Protein AF-A0A1I1CJJ7-F1 (afdb_monomer_lite)

Foldseek 3Di:
DDDWDFAADDDPVCVVVDDPPDPRDHGPDIHDDPDPPPPPPDPPPPPPPPPPDDDDDDDDDDDDDPPPPVDPPDPVNVLVVVLVVDDLVRVCVVRVHDSVVSCVVCVVVVNNDVVSSVVSNVCVVVVNDDD

Radius of gyration: 28.09 Å; chains: 1; bounding box: 66×53×54 Å

Sequence (131 aa):
MISDIKVYQLTPEQVANYVPGMNLGNPVRIDKPKSMVRIHEGPYANRPKPKSESQPDKPGLGSLRGRPQQNKLTKAMYLRMRVEGMNRVQIAERQGVAYSTLCGYVRKWGLSNRIHESMAMSKIKKGEAEE

pLDDT: mean 77.97, std 17.26, range [41.16, 95.44]

Structure (mmCIF, N/CA/C/O backbone):
data_AF-A0A1I1CJJ7-F1
#
_entry.id   AF-A0A1I1CJJ7-F1
#
loop_
_atom_site.group_PDB
_atom_site.id
_atom_site.type_symbol
_atom_site.label_atom_id
_atom_site.label_alt_id
_atom_site.label_comp_id
_atom_site.label_asym_id
_atom_site.label_entity_id
_atom_site.label_seq_id
_atom_site.pdbx_PDB_ins_code
_atom_site.Cartn_x
_atom_site.Cartn_y
_atom_site.Cartn_z
_atom_site.occupancy
_atom_site.B_iso_or_equiv
_atom_site.auth_seq_id
_atom_site.auth_comp_id
_atom_site.auth_asym_id
_atom_site.auth_atom_id
_atom_site.pdbx_PDB_model_num
ATOM 1 N N . MET A 1 1 ? 33.135 10.283 -21.263 1.00 58.41 1 MET A N 1
ATOM 2 C CA . MET A 1 1 ? 34.139 9.286 -21.694 1.00 58.41 1 MET A CA 1
ATOM 3 C C . MET A 1 1 ? 33.534 7.918 -21.454 1.00 58.41 1 MET A C 1
ATOM 5 O O . MET A 1 1 ? 32.931 7.742 -20.403 1.00 58.41 1 MET A O 1
ATOM 9 N N . ILE A 1 2 ? 33.580 7.011 -22.429 1.00 66.62 2 ILE A N 1
ATOM 10 C CA . ILE A 1 2 ? 33.048 5.656 -22.239 1.00 66.62 2 ILE A CA 1
ATOM 11 C C . ILE A 1 2 ? 34.156 4.837 -21.576 1.00 66.62 2 ILE A C 1
ATOM 13 O O . ILE A 1 2 ? 35.258 4.781 -22.115 1.00 66.62 2 ILE A O 1
ATOM 17 N N . SER A 1 3 ? 33.893 4.288 -20.392 1.00 76.25 3 SER A N 1
ATOM 18 C CA . SER A 1 3 ? 34.866 3.470 -19.663 1.00 76.25 3 SER A CA 1
ATOM 19 C C . SER A 1 3 ? 35.021 2.096 -20.316 1.00 76.25 3 SER A C 1
ATOM 21 O O . SER A 1 3 ? 34.046 1.545 -20.831 1.00 76.25 3 SER A O 1
ATOM 23 N N . ASP A 1 4 ? 36.228 1.535 -20.266 1.00 85.12 4 ASP A N 1
ATOM 24 C CA . ASP A 1 4 ? 36.498 0.185 -20.764 1.00 85.12 4 ASP A CA 1
ATOM 25 C C . ASP A 1 4 ? 35.724 -0.880 -19.965 1.00 85.12 4 ASP A C 1
ATOM 27 O O . ASP A 1 4 ? 35.546 -0.767 -18.748 1.00 85.12 4 ASP A O 1
ATOM 31 N N . ILE A 1 5 ? 35.272 -1.935 -20.647 1.00 82.88 5 ILE A N 1
ATOM 32 C CA . ILE A 1 5 ? 34.508 -3.031 -20.044 1.00 82.88 5 ILE A CA 1
ATOM 33 C C . ILE A 1 5 ? 35.478 -4.135 -19.621 1.00 82.88 5 ILE A C 1
ATOM 35 O O . ILE A 1 5 ? 36.163 -4.723 -20.455 1.00 82.88 5 ILE A O 1
ATOM 39 N N . LYS A 1 6 ? 35.516 -4.448 -18.324 1.00 87.69 6 LYS A N 1
ATOM 40 C CA . LYS A 1 6 ? 36.321 -5.545 -17.768 1.00 87.69 6 LYS A CA 1
ATOM 41 C C . LYS A 1 6 ? 35.506 -6.839 -17.742 1.00 87.69 6 LYS A C 1
ATOM 43 O O . LYS A 1 6 ? 34.461 -6.889 -17.099 1.00 87.69 6 LYS A O 1
ATOM 48 N N . VAL A 1 7 ? 35.990 -7.878 -18.417 1.00 87.12 7 VAL A N 1
ATOM 49 C CA . VAL A 1 7 ? 35.342 -9.193 -18.502 1.00 87.12 7 VAL A CA 1
ATOM 50 C C . VAL A 1 7 ? 36.074 -10.186 -17.602 1.00 87.12 7 VAL A C 1
ATOM 52 O O . VAL A 1 7 ? 37.289 -10.363 -17.715 1.00 87.12 7 VAL A O 1
ATOM 55 N N . TYR A 1 8 ? 35.320 -10.846 -16.724 1.00 90.38 8 TYR A N 1
ATOM 56 C CA . TYR A 1 8 ? 35.814 -11.843 -15.775 1.00 90.38 8 TYR A CA 1
ATOM 57 C C . TYR A 1 8 ? 35.200 -13.205 -16.085 1.00 90.38 8 TYR A C 1
ATOM 59 O O . TYR A 1 8 ? 33.996 -13.302 -16.319 1.00 90.38 8 TYR A O 1
ATOM 67 N N . GLN A 1 9 ? 36.021 -14.252 -16.066 1.00 88.81 9 GLN A N 1
ATOM 68 C CA . GLN A 1 9 ? 35.550 -15.630 -16.141 1.00 88.81 9 GLN A CA 1
ATOM 69 C C . GLN A 1 9 ? 35.552 -16.203 -14.726 1.00 88.81 9 GLN A C 1
ATOM 71 O O . GLN A 1 9 ? 36.612 -16.399 -14.140 1.00 88.81 9 GLN A O 1
ATOM 76 N N . LEU A 1 10 ? 34.361 -16.404 -14.169 1.00 87.19 10 LEU A N 1
ATOM 77 C 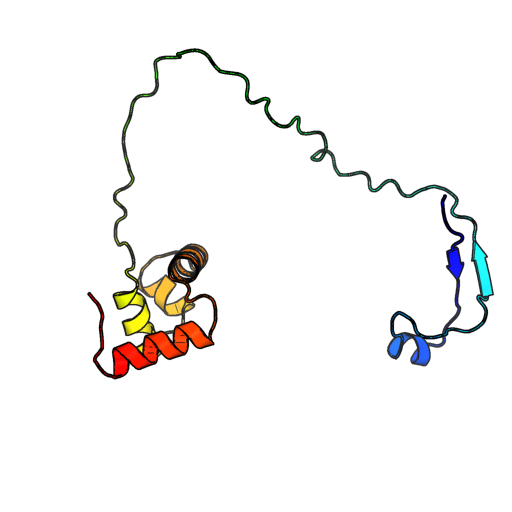CA . LEU A 1 10 ? 34.167 -16.896 -12.807 1.00 87.19 10 LEU A CA 1
ATOM 78 C C . LEU A 1 10 ? 33.676 -18.342 -12.833 1.00 87.19 10 LEU A C 1
ATOM 80 O O . LEU A 1 10 ? 32.963 -18.746 -13.756 1.00 87.19 10 LEU A O 1
ATOM 84 N N . THR A 1 11 ? 34.030 -19.116 -11.810 1.00 88.94 11 THR A N 1
ATOM 85 C CA . THR A 1 11 ? 33.440 -20.444 -11.605 1.00 88.94 11 THR A CA 1
ATOM 86 C C . THR A 1 11 ? 31.987 -20.318 -11.123 1.00 88.94 11 THR A C 1
ATOM 88 O O . THR A 1 11 ? 31.610 -19.284 -10.564 1.00 88.94 11 THR A O 1
ATOM 91 N N . PRO A 1 12 ? 31.146 -21.357 -11.289 1.00 88.75 12 PRO A N 1
ATOM 92 C CA . PRO A 1 12 ? 29.755 -21.320 -10.826 1.00 88.75 12 PRO A CA 1
ATOM 93 C C . PRO A 1 12 ? 29.613 -20.977 -9.334 1.00 88.75 12 PRO A C 1
ATOM 95 O O . PRO A 1 12 ? 28.736 -20.203 -8.955 1.00 88.75 12 PRO A O 1
ATOM 98 N N . GLU A 1 13 ? 30.519 -21.484 -8.496 1.00 87.19 13 GLU A N 1
ATOM 99 C CA . GLU A 1 13 ? 30.549 -21.201 -7.054 1.00 87.19 13 GLU A CA 1
ATOM 100 C C . GLU A 1 13 ? 30.882 -19.734 -6.745 1.00 87.19 13 GLU A C 1
ATOM 102 O O . GLU A 1 13 ? 30.337 -19.144 -5.812 1.00 87.19 13 GLU A O 1
ATOM 107 N N . GLN A 1 14 ? 31.749 -19.114 -7.546 1.00 85.75 14 GLN A N 1
ATOM 108 C CA . GLN A 1 14 ? 32.105 -17.702 -7.404 1.00 85.75 14 GLN A CA 1
ATOM 109 C C . GLN A 1 14 ? 30.979 -16.776 -7.867 1.00 85.75 14 GLN A C 1
ATOM 111 O O . GLN A 1 14 ? 30.766 -15.729 -7.261 1.00 85.75 14 GLN A O 1
ATOM 116 N N . VAL A 1 15 ? 30.236 -17.163 -8.910 1.00 86.81 15 VAL A N 1
ATOM 117 C CA . VAL A 1 15 ? 29.053 -16.417 -9.368 1.00 86.81 15 VAL A CA 1
ATOM 118 C C . VAL A 1 15 ? 27.963 -16.433 -8.297 1.00 86.81 15 VAL A C 1
ATOM 120 O O . VAL A 1 15 ? 27.369 -15.394 -8.023 1.00 86.81 15 VAL A O 1
ATOM 123 N N . ALA A 1 16 ? 27.736 -17.583 -7.655 1.00 87.62 16 ALA A N 1
ATOM 124 C CA . ALA A 1 16 ? 26.733 -17.723 -6.599 1.00 87.62 16 ALA A CA 1
ATOM 125 C C . ALA A 1 16 ? 27.019 -16.833 -5.375 1.00 87.62 16 ALA A C 1
ATOM 127 O O . ALA A 1 16 ? 26.087 -16.364 -4.727 1.00 87.62 16 ALA A O 1
ATOM 128 N N . ASN A 1 17 ? 28.296 -16.566 -5.094 1.00 89.94 17 ASN A N 1
ATOM 129 C CA . ASN A 1 17 ? 28.743 -15.750 -3.963 1.00 89.94 17 ASN A CA 1
ATOM 130 C C . ASN A 1 17 ? 29.184 -14.333 -4.371 1.00 89.94 17 ASN A C 1
ATOM 132 O O . ASN A 1 17 ? 29.869 -13.650 -3.609 1.00 89.94 17 ASN A O 1
ATOM 136 N N . TYR A 1 18 ? 28.836 -13.880 -5.578 1.00 88.69 18 TYR A N 1
ATOM 137 C CA . TYR A 1 18 ? 29.265 -12.575 -6.064 1.00 88.69 18 TYR A CA 1
ATOM 138 C C . TYR A 1 18 ? 28.601 -11.424 -5.293 1.00 88.69 18 TYR A C 1
ATOM 140 O O . TYR A 1 18 ? 27.375 -11.318 -5.236 1.00 88.69 18 TYR A O 1
ATOM 148 N N . VAL A 1 19 ? 29.422 -10.506 -4.773 1.00 89.69 19 VAL A N 1
ATOM 149 C CA . VAL A 1 19 ? 28.975 -9.261 -4.134 1.00 89.69 19 VAL A CA 1
ATOM 150 C C . VAL A 1 19 ? 29.530 -8.058 -4.907 1.00 89.69 19 VAL A C 1
ATOM 152 O O . VAL A 1 19 ? 30.732 -8.020 -5.197 1.00 89.69 19 VAL A O 1
ATOM 155 N N . PRO A 1 20 ? 28.705 -7.042 -5.231 1.00 89.12 20 PRO A N 1
ATOM 156 C CA . PRO A 1 20 ? 29.194 -5.802 -5.823 1.00 89.12 20 PRO A CA 1
ATOM 157 C C . PRO A 1 20 ? 30.303 -5.171 -4.969 1.00 89.12 20 PRO A C 1
ATOM 159 O O . PRO A 1 20 ? 30.132 -4.965 -3.771 1.00 89.12 20 PRO A O 1
ATOM 162 N N . GLY A 1 21 ? 31.444 -4.864 -5.587 1.00 85.50 21 GLY A N 1
ATOM 163 C CA . GLY A 1 21 ? 32.627 -4.334 -4.894 1.00 85.50 21 GLY A CA 1
ATOM 164 C C . GLY A 1 21 ? 33.633 -5.393 -4.427 1.00 85.50 21 GLY A C 1
ATOM 165 O O . GLY A 1 21 ? 34.704 -5.033 -3.945 1.00 85.50 21 GLY A O 1
ATOM 166 N N . MET A 1 22 ? 33.344 -6.685 -4.611 1.00 87.62 22 MET A N 1
ATOM 167 C CA . MET A 1 22 ? 34.301 -7.762 -4.358 1.00 87.62 22 MET A CA 1
ATOM 168 C C . MET A 1 22 ? 35.471 -7.711 -5.351 1.00 87.62 22 MET A C 1
ATOM 170 O O . MET A 1 22 ? 35.282 -7.481 -6.548 1.00 87.62 22 MET A O 1
ATOM 174 N N . ASN A 1 23 ? 36.689 -7.947 -4.859 1.00 87.62 23 ASN A N 1
ATOM 175 C CA . ASN A 1 23 ? 37.873 -8.004 -5.708 1.00 87.62 23 ASN A CA 1
ATOM 176 C C . ASN A 1 23 ? 37.889 -9.321 -6.501 1.00 87.62 23 ASN A C 1
ATOM 178 O O . ASN A 1 23 ? 38.151 -10.383 -5.945 1.00 87.62 23 ASN A O 1
ATOM 182 N N . LEU A 1 24 ? 37.607 -9.234 -7.802 1.00 85.25 24 LEU A N 1
ATOM 183 C CA . LEU A 1 24 ? 37.604 -10.369 -8.732 1.00 85.25 24 LEU A CA 1
ATOM 184 C C . LEU A 1 24 ? 38.987 -10.656 -9.351 1.00 85.25 24 LEU A C 1
ATOM 186 O O . LEU A 1 24 ? 39.098 -11.475 -10.260 1.00 85.25 24 LEU A O 1
ATOM 190 N N . GLY A 1 25 ? 40.039 -9.968 -8.896 1.00 86.06 25 GLY A N 1
ATOM 191 C CA . GLY A 1 25 ? 41.383 -10.082 -9.455 1.00 86.06 25 GLY A CA 1
ATOM 192 C C . GLY A 1 25 ? 41.526 -9.398 -10.818 1.00 86.06 25 GLY A C 1
ATOM 193 O O . GLY A 1 25 ? 40.883 -8.381 -11.104 1.00 86.06 25 GLY A O 1
ATOM 194 N N . ASN A 1 26 ? 42.407 -9.942 -11.660 1.00 88.38 26 ASN A N 1
ATOM 195 C CA . ASN A 1 26 ? 42.681 -9.391 -12.985 1.00 88.38 26 ASN A CA 1
ATOM 196 C C . ASN A 1 26 ? 41.607 -9.826 -13.993 1.00 88.38 26 ASN A C 1
ATOM 198 O O . ASN A 1 26 ? 41.264 -11.009 -14.044 1.00 88.38 26 ASN A O 1
ATOM 202 N N . PRO A 1 27 ? 41.079 -8.900 -14.813 1.00 89.06 27 PRO A N 1
ATOM 203 C CA . PRO A 1 27 ? 40.138 -9.260 -15.859 1.00 89.06 27 PRO A CA 1
ATOM 204 C C . PRO A 1 27 ? 40.827 -10.114 -16.920 1.00 89.06 27 PRO A C 1
ATOM 206 O O . PRO A 1 27 ? 41.972 -9.864 -17.293 1.00 89.06 27 PRO A O 1
ATOM 209 N N . VAL A 1 28 ? 40.093 -11.092 -17.441 1.00 90.31 28 VAL A N 1
ATOM 210 C CA . VAL A 1 28 ? 40.560 -11.968 -18.524 1.00 90.31 28 VAL A CA 1
ATOM 211 C C . VAL A 1 28 ? 40.680 -11.177 -19.823 1.00 90.31 28 VAL A C 1
ATOM 213 O O . VAL A 1 28 ? 41.596 -11.391 -20.614 1.00 90.31 28 VAL A O 1
ATOM 216 N N . ARG A 1 29 ? 39.752 -10.241 -20.043 1.00 88.81 29 ARG A N 1
ATOM 217 C CA . ARG A 1 29 ? 39.748 -9.377 -21.221 1.00 88.81 29 ARG A CA 1
ATOM 218 C C . ARG A 1 29 ? 39.207 -7.999 -20.879 1.00 88.81 29 ARG A C 1
ATOM 220 O O . ARG A 1 29 ? 38.309 -7.864 -20.049 1.00 88.81 29 ARG A O 1
ATOM 227 N N . ILE A 1 30 ? 39.754 -6.982 -21.535 1.00 87.50 30 ILE A N 1
ATOM 228 C CA . ILE A 1 30 ? 39.252 -5.611 -21.477 1.00 87.50 30 ILE A CA 1
ATOM 229 C C . ILE A 1 30 ? 38.740 -5.260 -22.869 1.00 87.50 30 ILE A C 1
ATOM 231 O O . ILE A 1 30 ? 39.513 -5.210 -23.825 1.00 87.50 30 ILE A O 1
ATOM 235 N N . ASP A 1 31 ? 37.434 -5.046 -22.978 1.00 83.56 31 ASP A N 1
ATOM 236 C CA . ASP A 1 31 ? 36.775 -4.717 -24.233 1.00 83.56 31 ASP A CA 1
ATOM 237 C C . ASP A 1 31 ? 36.502 -3.220 -24.316 1.00 83.56 31 ASP A C 1
ATOM 239 O O . ASP A 1 31 ? 35.943 -2.609 -23.399 1.00 83.56 31 ASP A O 1
ATOM 243 N N . LYS A 1 32 ? 36.844 -2.634 -25.467 1.00 80.25 32 LYS A N 1
ATOM 244 C CA . LYS A 1 32 ? 36.422 -1.274 -25.784 1.00 80.25 32 LYS A CA 1
ATOM 245 C C . LYS A 1 32 ? 34.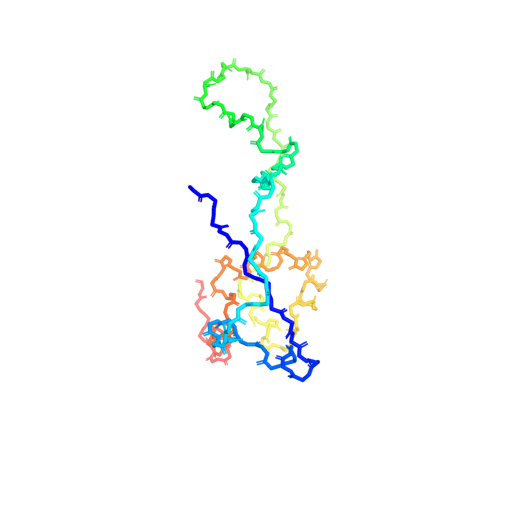933 -1.295 -26.133 1.00 80.25 32 LYS A C 1
ATOM 247 O O . LYS A 1 32 ? 34.527 -2.055 -27.020 1.00 80.25 32 LYS A O 1
ATOM 252 N N . PRO A 1 33 ? 34.105 -0.475 -25.476 1.00 78.69 33 PRO A N 1
ATOM 253 C CA . PRO A 1 33 ? 32.687 -0.401 -25.789 1.00 78.69 33 PRO A CA 1
ATOM 254 C C . PRO A 1 33 ? 32.506 0.078 -27.237 1.00 78.69 33 PRO A C 1
ATOM 256 O O . PRO A 1 33 ? 32.883 1.194 -27.587 1.00 78.69 33 PRO A O 1
ATOM 259 N N . LYS A 1 34 ? 31.935 -0.783 -28.091 1.00 72.38 34 LYS A N 1
ATOM 260 C CA . LYS A 1 34 ? 31.772 -0.534 -29.539 1.00 72.38 34 LYS A CA 1
ATOM 261 C C . LYS A 1 34 ? 30.792 0.600 -29.854 1.00 72.38 34 LYS A C 1
ATOM 263 O O . LYS A 1 34 ? 30.883 1.221 -30.906 1.00 72.38 34 LYS A O 1
ATOM 268 N N . SER A 1 35 ? 29.868 0.880 -28.943 1.00 66.00 35 SER A N 1
ATOM 269 C CA . SER A 1 35 ? 28.930 1.992 -29.041 1.00 66.00 35 SER A CA 1
ATOM 270 C C . SER A 1 35 ? 28.361 2.289 -27.664 1.00 66.00 35 SER A C 1
ATOM 272 O O . SER A 1 35 ? 28.064 1.372 -26.898 1.00 66.00 35 SER A O 1
ATOM 274 N N . MET A 1 36 ? 28.151 3.566 -27.366 1.00 59.81 36 MET A N 1
ATOM 275 C CA . MET A 1 36 ? 27.309 3.965 -26.247 1.00 59.81 36 MET A CA 1
ATOM 276 C C . MET A 1 36 ? 25.915 3.380 -26.487 1.00 59.81 36 MET A C 1
ATOM 278 O O . MET A 1 36 ? 25.272 3.732 -27.477 1.00 59.81 36 MET A O 1
ATOM 282 N N . VAL A 1 37 ? 25.456 2.481 -25.611 1.00 57.56 37 VAL A N 1
ATOM 283 C CA . VAL A 1 37 ? 24.039 2.115 -25.563 1.00 57.56 37 VAL A CA 1
ATOM 284 C C . VAL A 1 37 ? 23.317 3.392 -25.161 1.00 57.56 37 VAL A C 1
ATOM 286 O O . VAL A 1 37 ? 23.234 3.734 -23.984 1.00 57.56 37 VAL A O 1
ATOM 289 N N . ARG A 1 38 ? 22.854 4.160 -26.150 1.00 54.12 38 ARG A N 1
ATOM 290 C CA . ARG A 1 38 ? 21.791 5.120 -25.899 1.00 54.12 38 ARG A CA 1
ATOM 291 C C . ARG A 1 38 ? 20.634 4.244 -25.471 1.00 54.12 38 ARG A C 1
ATOM 293 O O . ARG A 1 38 ? 20.148 3.450 -26.274 1.00 54.12 38 ARG A O 1
ATOM 300 N N . ILE A 1 39 ? 20.253 4.334 -24.200 1.00 56.50 39 ILE A N 1
ATOM 301 C CA . ILE A 1 39 ? 18.913 3.936 -23.798 1.00 56.50 39 ILE A CA 1
ATOM 302 C C . ILE A 1 39 ? 18.036 4.722 -24.762 1.00 56.50 39 ILE A C 1
ATOM 304 O O . ILE A 1 39 ? 17.967 5.948 -24.679 1.00 56.50 39 ILE A O 1
ATOM 308 N N . HIS A 1 40 ? 17.504 4.042 -25.777 1.00 46.41 40 HIS A N 1
ATOM 309 C CA . HIS A 1 40 ? 16.430 4.595 -26.565 1.00 46.41 40 HIS A CA 1
ATOM 310 C C . HIS A 1 40 ? 15.322 4.682 -25.537 1.00 46.41 40 HIS A C 1
ATOM 312 O O . HIS A 1 40 ? 14.654 3.691 -25.236 1.00 46.41 40 HIS A O 1
ATOM 318 N N . GLU A 1 41 ? 15.218 5.843 -24.894 1.00 53.66 41 GLU A N 1
ATOM 319 C CA . GLU A 1 41 ? 13.997 6.199 -24.225 1.00 53.66 41 GLU A CA 1
ATOM 320 C C . GLU A 1 41 ? 12.928 5.908 -25.273 1.00 53.66 41 GLU A C 1
ATOM 322 O O . GLU A 1 41 ? 13.017 6.383 -26.414 1.00 53.66 41 GLU A O 1
ATOM 327 N N . GLY A 1 42 ? 12.030 4.972 -24.958 1.00 52.78 42 GLY A N 1
ATOM 328 C CA . GLY A 1 42 ? 10.994 4.570 -25.896 1.00 52.78 42 GLY A CA 1
ATOM 329 C C . GLY A 1 42 ? 10.253 5.812 -26.410 1.00 52.78 42 GLY A C 1
ATOM 330 O O . GLY A 1 42 ? 10.418 6.902 -25.855 1.00 52.78 42 GLY A O 1
ATOM 331 N N . PRO A 1 43 ? 9.384 5.683 -27.421 1.00 53.66 43 PRO A N 1
ATOM 332 C CA . PRO A 1 43 ? 8.689 6.803 -28.079 1.00 53.66 43 PRO A CA 1
ATOM 333 C C . PRO A 1 43 ? 7.867 7.740 -27.154 1.00 53.66 43 PRO A C 1
ATOM 335 O O . PRO A 1 43 ? 7.202 8.656 -27.625 1.00 53.66 43 PRO A O 1
ATOM 338 N N . TYR A 1 44 ? 7.919 7.545 -25.838 1.00 54.81 44 TYR A N 1
ATOM 339 C CA . TYR A 1 44 ? 7.294 8.334 -24.792 1.00 54.81 44 TYR A CA 1
ATOM 340 C C . TYR A 1 44 ? 8.169 9.431 -24.161 1.00 54.81 44 TYR A C 1
ATOM 342 O O . TYR A 1 44 ? 7.612 10.252 -23.437 1.00 54.81 44 TYR A O 1
ATOM 350 N N . ALA A 1 45 ? 9.485 9.502 -24.405 1.00 52.84 45 ALA A N 1
ATOM 351 C CA . ALA A 1 45 ? 10.310 10.545 -23.770 1.00 52.84 45 ALA A CA 1
ATOM 352 C C . ALA A 1 45 ? 10.258 11.920 -24.446 1.00 52.84 45 ALA A C 1
ATOM 354 O O . ALA A 1 45 ? 10.425 12.940 -23.783 1.00 52.84 45 ALA A O 1
ATOM 355 N N . ASN A 1 46 ? 9.899 11.969 -25.729 1.00 53.84 46 ASN A N 1
ATOM 356 C CA . ASN A 1 46 ? 9.642 13.216 -26.450 1.00 53.84 46 ASN A CA 1
ATOM 357 C C . ASN A 1 46 ? 8.153 13.578 -26.451 1.00 53.84 46 ASN A C 1
ATOM 359 O O . ASN A 1 46 ? 7.634 14.077 -27.448 1.00 53.84 46 ASN A O 1
ATOM 363 N N . ARG A 1 47 ? 7.424 13.331 -25.354 1.00 58.19 47 ARG A N 1
ATOM 364 C CA . ARG A 1 47 ? 6.158 14.045 -25.173 1.00 58.19 47 ARG A CA 1
ATOM 365 C C . ARG A 1 47 ? 6.530 15.482 -24.812 1.00 58.19 47 ARG A C 1
ATOM 367 O O . ARG A 1 47 ? 7.117 15.675 -23.746 1.00 58.19 47 ARG A O 1
ATOM 374 N N . PRO A 1 48 ? 6.233 16.488 -25.656 1.00 56.00 48 PRO A N 1
ATOM 375 C CA . PRO A 1 48 ? 6.413 17.869 -25.245 1.00 56.00 48 PRO A CA 1
ATOM 376 C C . PRO A 1 48 ? 5.654 18.047 -23.931 1.00 56.00 48 PRO A C 1
ATOM 378 O O . PRO A 1 48 ? 4.463 17.735 -23.852 1.00 56.00 48 PRO A O 1
ATOM 381 N N . LYS A 1 49 ? 6.352 18.489 -22.876 1.00 61.69 49 LYS A N 1
ATOM 382 C CA . LYS A 1 49 ? 5.670 18.982 -21.678 1.00 61.69 49 LYS A CA 1
ATOM 383 C C . LYS A 1 49 ? 4.680 20.033 -22.184 1.00 61.69 49 LYS A C 1
ATOM 385 O O . LYS A 1 49 ? 5.132 20.940 -22.889 1.00 61.69 49 LYS A O 1
ATOM 390 N N . PRO A 1 50 ? 3.366 19.901 -21.929 1.00 53.03 50 PRO A N 1
ATOM 391 C CA . PRO A 1 50 ? 2.426 20.909 -22.380 1.00 53.03 50 PRO A CA 1
ATOM 392 C C . PRO A 1 50 ? 2.888 22.233 -21.783 1.00 53.03 50 PRO A C 1
ATOM 394 O O . PRO A 1 50 ? 3.014 22.356 -20.562 1.00 53.03 50 PRO A O 1
ATOM 397 N N . LYS A 1 51 ? 3.237 23.178 -22.660 1.00 49.50 51 LYS A N 1
ATOM 398 C CA . LYS A 1 51 ? 3.527 24.546 -22.260 1.00 49.50 51 LYS A CA 1
ATOM 399 C C . LYS A 1 51 ? 2.334 25.019 -21.441 1.00 49.50 51 LYS A C 1
ATOM 401 O O . LYS A 1 51 ? 1.192 24.919 -21.886 1.00 49.50 51 LYS A O 1
ATOM 406 N N . SER A 1 52 ? 2.609 25.504 -20.241 1.00 56.69 52 SER A N 1
ATOM 407 C CA . SER A 1 52 ? 1.697 26.362 -19.502 1.00 56.69 52 SER A CA 1
ATOM 408 C C . SER A 1 52 ? 1.569 27.677 -20.276 1.00 56.69 52 SER A C 1
ATOM 410 O O . SER A 1 52 ? 2.212 28.666 -19.948 1.00 56.69 52 SER A O 1
ATOM 412 N N . GLU A 1 53 ? 0.811 27.653 -21.364 1.00 53.56 53 GLU A N 1
ATOM 413 C CA . GLU A 1 53 ? 0.440 28.819 -22.155 1.00 53.56 53 GLU A CA 1
ATOM 414 C C . GLU A 1 53 ? -1.085 28.816 -22.228 1.00 53.56 53 GLU A C 1
ATOM 416 O O . GLU A 1 53 ? -1.704 28.072 -22.985 1.00 53.56 53 GLU A O 1
ATOM 421 N N . SER A 1 54 ? -1.657 29.577 -21.296 1.00 59.88 54 SER A N 1
ATOM 422 C CA . SER A 1 54 ? -2.908 30.327 -21.384 1.00 59.88 54 SER A CA 1
ATOM 423 C C . SER A 1 54 ? -3.809 29.944 -22.562 1.00 59.88 54 SER A C 1
ATOM 425 O O . SER A 1 54 ? -3.688 30.503 -23.652 1.00 59.88 54 SER A O 1
ATOM 427 N N . GLN A 1 55 ? -4.738 29.007 -22.348 1.00 51.62 55 GLN A N 1
ATOM 428 C CA . GLN A 1 55 ? -5.849 28.850 -23.283 1.00 51.62 55 GLN A CA 1
ATOM 429 C C . GLN A 1 55 ? -6.933 29.909 -23.024 1.00 51.62 55 GLN A C 1
ATOM 431 O O . GLN A 1 55 ? -7.170 30.266 -21.870 1.00 51.62 55 GLN A O 1
ATOM 436 N N . PRO A 1 56 ? -7.574 30.399 -24.100 1.00 53.03 56 PRO A N 1
ATOM 437 C CA . PRO A 1 56 ? -8.576 31.454 -24.068 1.00 53.03 56 PRO A CA 1
ATOM 438 C C . PRO A 1 56 ? -9.882 30.964 -23.444 1.00 53.03 56 PRO A C 1
ATOM 440 O O . PRO A 1 56 ? -10.197 29.772 -23.500 1.00 53.03 56 PRO A O 1
ATOM 443 N N . ASP A 1 57 ? -10.657 31.910 -22.918 1.00 50.03 57 ASP A N 1
ATOM 444 C CA . ASP A 1 57 ? -12.030 31.732 -22.453 1.00 50.03 57 ASP A CA 1
ATOM 445 C C . ASP A 1 57 ? -12.885 31.031 -23.522 1.00 50.03 57 ASP A C 1
ATOM 447 O O . ASP A 1 57 ? -13.416 31.651 -24.445 1.00 50.03 57 ASP A O 1
ATOM 451 N N . LYS A 1 58 ? -13.020 29.706 -23.419 1.00 54.94 58 LYS A N 1
ATOM 452 C CA . LYS A 1 58 ? -14.033 28.945 -24.149 1.00 54.94 58 LYS A CA 1
ATOM 453 C C . LYS A 1 58 ? -15.209 28.684 -23.213 1.00 54.94 58 LYS A C 1
ATOM 455 O O . LYS A 1 58 ? -15.048 27.950 -22.235 1.00 54.94 58 LYS A O 1
ATOM 460 N N . PRO A 1 59 ? -16.404 29.220 -23.506 1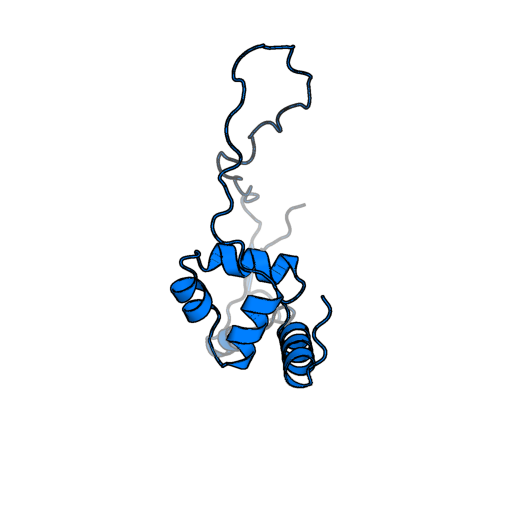.00 55.25 59 PRO A N 1
ATOM 461 C CA . PRO A 1 59 ? -17.607 28.826 -22.805 1.00 55.25 59 PRO A CA 1
ATOM 462 C C . PRO A 1 59 ? -18.075 27.482 -23.375 1.00 55.25 59 PRO A C 1
ATOM 464 O O . PRO A 1 59 ? -18.267 27.345 -24.581 1.00 55.25 59 PRO A O 1
ATOM 467 N N . GLY A 1 60 ? -18.271 26.486 -22.508 1.00 45.00 60 GLY A N 1
ATOM 468 C CA . GLY A 1 60 ? -19.053 25.297 -22.859 1.00 45.00 60 GLY A CA 1
ATOM 469 C C . GLY A 1 60 ? -18.386 23.953 -22.583 1.00 45.00 60 GLY A C 1
ATOM 470 O O . GLY A 1 60 ? -18.016 23.237 -23.502 1.00 45.00 60 GLY A O 1
ATOM 471 N N . LEU A 1 61 ? -18.346 23.561 -21.312 1.00 45.97 61 LEU A N 1
ATOM 472 C CA . LEU A 1 61 ? -19.217 22.478 -20.847 1.00 45.97 61 LEU A CA 1
ATOM 473 C C . LEU A 1 61 ? -19.434 22.695 -19.352 1.00 45.97 61 LEU A C 1
ATOM 475 O O . LEU A 1 61 ? -18.624 22.329 -18.501 1.00 45.97 61 LEU A O 1
ATOM 479 N N . GLY A 1 62 ? -20.513 23.409 -19.053 1.00 42.72 62 GLY A N 1
ATOM 480 C CA . GLY A 1 62 ? -20.966 23.582 -17.693 1.00 42.72 62 GLY A CA 1
ATOM 481 C C . GLY A 1 62 ? -21.294 22.230 -17.075 1.00 42.72 62 GLY A C 1
ATOM 482 O O . GLY A 1 62 ? -22.099 21.486 -17.614 1.00 42.72 62 GLY A O 1
ATOM 483 N N . SER A 1 63 ? -20.713 22.023 -15.896 1.00 55.91 63 SER A N 1
ATOM 484 C CA . SER A 1 63 ? -21.386 21.489 -14.715 1.00 55.91 63 SER A CA 1
ATOM 485 C C . SER A 1 63 ? -21.875 20.034 -14.743 1.00 55.91 63 SER A C 1
ATOM 487 O O . SER A 1 63 ? -22.194 19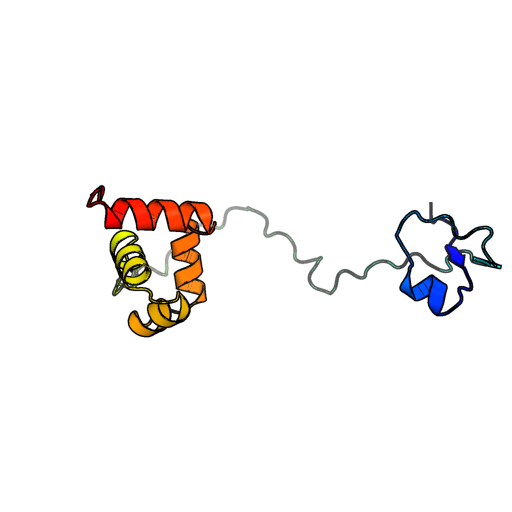.443 -15.764 1.00 55.91 63 SER A O 1
ATOM 489 N N . LEU A 1 64 ? -22.053 19.525 -13.521 1.00 51.38 64 LEU A N 1
ATOM 490 C CA . LEU A 1 64 ? -22.807 18.327 -13.146 1.00 51.38 64 LEU A CA 1
ATOM 491 C C . LEU A 1 64 ? -22.009 17.021 -13.315 1.00 51.38 64 LEU A C 1
ATOM 493 O O . LEU A 1 64 ? -21.844 16.489 -14.396 1.00 51.38 64 LEU A O 1
ATOM 497 N N . ARG A 1 65 ? -21.518 16.358 -12.276 1.00 47.84 65 ARG A N 1
ATOM 498 C CA . ARG A 1 65 ? -21.909 16.316 -10.871 1.00 47.84 65 ARG A CA 1
ATOM 499 C C . ARG A 1 65 ? -20.682 15.800 -10.132 1.00 47.84 65 ARG A C 1
ATOM 501 O O . ARG A 1 65 ? -20.090 14.810 -10.567 1.00 47.84 65 ARG A O 1
ATOM 508 N N . GLY A 1 66 ? -20.335 16.402 -8.994 1.00 51.94 66 GLY A N 1
ATOM 509 C CA . GLY A 1 66 ? -19.610 15.643 -7.984 1.00 51.94 66 GLY A CA 1
ATOM 510 C C . GLY A 1 66 ? -20.384 14.345 -7.808 1.00 51.94 66 GLY A C 1
ATOM 511 O O . GLY A 1 66 ? -21.551 14.391 -7.416 1.00 51.94 66 GLY A O 1
ATOM 512 N N . ARG A 1 67 ? -19.800 13.208 -8.218 1.00 52.75 67 ARG A N 1
ATOM 513 C CA . ARG A 1 67 ? -20.416 11.918 -7.917 1.00 52.75 67 ARG A CA 1
ATOM 514 C C . ARG A 1 67 ? -20.655 11.971 -6.414 1.00 52.75 67 ARG A C 1
ATOM 516 O O . ARG A 1 67 ? -19.681 12.247 -5.700 1.00 52.75 67 ARG A O 1
ATOM 523 N N . PRO A 1 68 ? -21.900 11.803 -5.930 1.00 48.72 68 PRO A N 1
ATOM 524 C CA . PRO A 1 68 ? -22.100 11.667 -4.502 1.00 48.72 68 PRO A CA 1
ATOM 525 C C . PRO A 1 68 ? -21.127 10.569 -4.099 1.00 48.72 68 PRO A C 1
ATOM 527 O O . PRO A 1 68 ? -21.129 9.497 -4.709 1.00 48.72 68 PRO A O 1
ATOM 530 N N . GLN A 1 69 ? -20.187 10.884 -3.205 1.00 55.19 69 GLN A N 1
ATOM 531 C CA . GLN A 1 69 ? -19.295 9.871 -2.664 1.00 55.19 69 GLN A CA 1
ATOM 532 C C . GLN A 1 69 ? -20.182 8.981 -1.804 1.00 55.19 69 GLN A C 1
ATOM 534 O O . GLN A 1 69 ? -20.296 9.183 -0.598 1.00 55.19 69 GLN A O 1
ATOM 539 N N . GLN A 1 70 ? -20.912 8.088 -2.468 1.00 55.16 70 GLN A N 1
ATOM 540 C CA . GLN A 1 70 ? -21.769 7.114 -1.845 1.00 55.16 70 GLN A CA 1
ATOM 541 C C . GLN A 1 70 ? -20.810 6.210 -1.088 1.00 55.16 70 GLN A C 1
ATOM 543 O O . GLN A 1 70 ? -19.993 5.504 -1.673 1.00 55.16 70 GLN A O 1
ATOM 548 N N . ASN A 1 71 ? -20.861 6.380 0.230 1.00 59.09 71 ASN A N 1
ATOM 549 C CA . ASN A 1 71 ? -20.128 5.642 1.243 1.00 59.09 71 ASN A CA 1
ATOM 550 C C . ASN A 1 71 ? -18.628 5.970 1.290 1.00 59.09 71 ASN A C 1
ATOM 552 O O . ASN A 1 71 ? -17.762 5.132 1.048 1.00 59.09 71 ASN A O 1
ATOM 556 N N . LYS A 1 72 ? -18.309 7.215 1.680 1.00 73.81 72 LYS A N 1
ATOM 557 C CA . LYS A 1 72 ? -16.988 7.553 2.235 1.00 73.81 72 LYS A CA 1
ATOM 558 C C . LYS A 1 72 ? -16.709 6.634 3.425 1.00 73.81 72 LYS A C 1
ATOM 560 O O . LYS A 1 72 ? -17.179 6.896 4.529 1.00 73.81 72 LYS A O 1
ATOM 565 N N . LEU A 1 73 ? -15.920 5.584 3.215 1.00 88.31 73 LEU A N 1
ATOM 566 C CA . LEU A 1 73 ? -15.318 4.842 4.313 1.00 88.31 73 LEU A CA 1
ATOM 567 C C . LEU A 1 73 ? -14.567 5.843 5.200 1.00 88.31 73 LEU A C 1
ATOM 569 O O . LEU A 1 73 ? -13.627 6.491 4.741 1.00 88.31 73 LEU A O 1
ATOM 573 N N . THR A 1 74 ? -15.002 6.009 6.448 1.00 91.88 74 THR A N 1
ATOM 574 C CA . THR A 1 74 ? -14.350 6.908 7.404 1.00 91.88 74 THR A CA 1
ATOM 575 C C . THR A 1 74 ? -13.189 6.201 8.097 1.00 91.88 74 THR A C 1
ATOM 577 O O . THR A 1 74 ? -13.158 4.971 8.208 1.00 91.88 74 THR A O 1
ATOM 580 N N . LYS A 1 75 ? -12.235 6.988 8.608 1.00 92.69 75 LYS A N 1
ATOM 581 C CA . LYS A 1 75 ? -11.084 6.473 9.364 1.00 92.69 75 LYS A CA 1
ATOM 582 C C . LYS A 1 75 ? -11.534 5.643 10.572 1.00 92.69 75 LYS A C 1
ATOM 584 O O . LYS A 1 75 ? -11.001 4.562 10.801 1.00 92.69 75 LYS A O 1
ATOM 589 N N . ALA A 1 76 ? -12.537 6.122 11.308 1.00 90.88 76 ALA A N 1
ATOM 590 C CA . ALA A 1 76 ? -13.077 5.431 12.475 1.00 90.88 76 ALA A CA 1
ATOM 591 C C . ALA A 1 76 ? -13.709 4.080 12.104 1.00 90.88 76 ALA A C 1
ATOM 593 O O . ALA A 1 76 ? -13.416 3.070 12.741 1.00 90.88 76 ALA A O 1
ATOM 594 N N . MET A 1 77 ? -14.518 4.038 11.040 1.00 92.31 77 MET A N 1
ATOM 595 C CA . MET A 1 77 ? -15.158 2.800 10.587 1.00 92.31 77 MET A CA 1
ATOM 596 C C . MET A 1 77 ? -14.124 1.770 10.119 1.00 92.31 77 MET A C 1
ATOM 598 O O . MET A 1 77 ? -14.207 0.602 10.492 1.00 92.31 77 MET A O 1
ATOM 602 N N . TYR A 1 78 ? -13.103 2.211 9.377 1.00 94.94 78 TYR A N 1
ATOM 603 C CA . TYR A 1 78 ? -11.963 1.372 9.006 1.00 94.94 78 TYR A CA 1
ATOM 604 C C . TYR A 1 78 ? -11.271 0.767 10.233 1.00 94.94 78 TYR A C 1
ATOM 606 O O . TYR A 1 78 ? -11.080 -0.445 10.300 1.00 94.94 78 TYR A O 1
ATOM 614 N N . LEU A 1 79 ? -10.915 1.598 11.216 1.00 94.31 79 LEU A N 1
ATOM 615 C CA . LEU A 1 79 ? -10.198 1.142 12.404 1.00 94.31 79 LEU A CA 1
ATOM 616 C C . LEU A 1 79 ? -11.039 0.189 13.264 1.00 94.31 79 LEU A C 1
ATOM 618 O O . LEU A 1 79 ? -10.483 -0.781 13.769 1.00 94.31 79 LEU A O 1
ATOM 622 N N . ARG A 1 80 ? -12.359 0.395 13.378 1.00 93.69 80 ARG A N 1
ATOM 623 C CA . ARG A 1 80 ? -13.262 -0.556 14.055 1.00 93.69 80 ARG A CA 1
ATOM 624 C C . ARG A 1 80 ? -13.216 -1.936 13.400 1.00 93.69 80 ARG A C 1
ATOM 626 O O . ARG A 1 80 ? -12.940 -2.914 14.084 1.00 93.69 80 ARG A O 1
ATOM 633 N N . MET A 1 81 ? -13.343 -2.005 12.073 1.00 94.44 81 MET A N 1
ATOM 634 C CA . MET A 1 81 ? -13.247 -3.279 11.348 1.00 94.44 81 MET A CA 1
ATOM 635 C C . MET A 1 81 ? -11.866 -3.937 11.494 1.00 94.44 81 MET A C 1
ATOM 637 O O . MET A 1 81 ? -11.759 -5.160 11.542 1.00 94.44 81 MET A O 1
ATOM 641 N N . ARG A 1 82 ? -10.793 -3.143 11.596 1.00 94.62 82 ARG A N 1
ATOM 642 C CA . ARG A 1 82 ? -9.448 -3.670 11.872 1.00 94.62 82 ARG A CA 1
ATOM 643 C C . ARG A 1 82 ? -9.319 -4.224 13.294 1.00 94.62 82 ARG A C 1
ATOM 645 O O . ARG A 1 82 ? -8.681 -5.258 13.462 1.00 94.62 82 ARG A O 1
ATOM 652 N N . VAL A 1 83 ? -9.939 -3.587 14.291 1.00 93.06 83 VAL A N 1
ATOM 653 C CA . VAL A 1 83 ? -10.005 -4.089 15.679 1.00 93.06 83 VAL A CA 1
ATOM 654 C C . VAL A 1 83 ? -10.841 -5.371 15.770 1.00 93.06 83 VAL A C 1
ATOM 656 O O . VAL A 1 83 ? -10.463 -6.279 16.503 1.00 93.06 83 VAL A O 1
ATOM 659 N N . GLU A 1 84 ? -11.904 -5.488 14.970 1.00 92.00 84 GLU A N 1
ATOM 660 C CA . GLU A 1 84 ? -12.689 -6.723 14.783 1.00 92.00 84 GLU A CA 1
ATOM 661 C C . GLU A 1 84 ? -11.896 -7.849 14.086 1.00 92.00 84 GLU A C 1
ATOM 663 O O . GLU A 1 84 ? -12.387 -8.966 13.955 1.00 92.00 84 GLU A O 1
ATOM 668 N N . GLY A 1 85 ? -10.663 -7.579 13.641 1.00 94.06 85 GLY A N 1
ATOM 669 C CA . GLY A 1 85 ? -9.768 -8.572 13.051 1.00 94.06 85 GLY A CA 1
ATOM 670 C C . GLY A 1 85 ? -9.893 -8.730 11.536 1.00 94.06 85 GLY A C 1
ATOM 671 O O . GLY A 1 85 ? -9.211 -9.581 10.965 1.00 94.06 85 GLY A O 1
ATOM 672 N N . MET A 1 86 ? -10.695 -7.907 10.848 1.00 94.44 86 MET A N 1
ATOM 673 C CA . MET A 1 86 ? -10.798 -7.989 9.389 1.00 94.44 86 MET A CA 1
ATOM 674 C C . MET A 1 86 ? -9.513 -7.530 8.698 1.00 94.44 86 MET A C 1
ATOM 676 O O . MET A 1 86 ? -8.882 -6.523 9.048 1.00 94.44 86 MET A O 1
ATOM 680 N N . ASN A 1 87 ? -9.138 -8.257 7.649 1.00 95.00 87 ASN A N 1
ATOM 681 C CA . ASN A 1 87 ? -8.049 -7.863 6.768 1.00 95.00 87 ASN A CA 1
ATOM 682 C C . ASN A 1 87 ? -8.503 -6.750 5.806 1.00 95.00 87 ASN A C 1
ATOM 684 O O . ASN A 1 87 ? -9.681 -6.620 5.489 1.00 95.00 87 ASN A O 1
ATOM 688 N N . ARG A 1 88 ? -7.565 -5.956 5.284 1.00 94.00 88 ARG A N 1
ATOM 689 C CA . ARG A 1 88 ? -7.842 -4.869 4.332 1.00 94.00 88 ARG A CA 1
ATOM 690 C C . ARG A 1 88 ? -8.589 -5.355 3.086 1.00 94.00 88 ARG A C 1
ATOM 692 O O . ARG A 1 88 ? -9.446 -4.639 2.591 1.00 94.00 88 ARG A O 1
ATOM 699 N N . VAL A 1 89 ? -8.302 -6.568 2.611 1.00 95.44 89 VAL A N 1
ATOM 700 C CA . VAL A 1 89 ? -9.026 -7.183 1.482 1.00 95.44 89 VAL A CA 1
ATOM 701 C C . VAL A 1 89 ? -10.501 -7.390 1.835 1.00 95.44 89 VAL A C 1
ATOM 703 O O . VAL A 1 89 ? -11.368 -6.884 1.136 1.00 95.44 89 VAL A O 1
ATOM 706 N N . GLN A 1 90 ? -10.777 -8.001 2.988 1.00 95.25 90 GLN A N 1
ATOM 707 C CA . GLN A 1 90 ? -12.141 -8.219 3.479 1.00 95.25 90 GLN A CA 1
ATOM 708 C C . GLN A 1 90 ? -12.878 -6.901 3.741 1.00 95.25 90 GLN A C 1
ATOM 710 O O . GLN A 1 90 ? -14.064 -6.785 3.462 1.00 95.25 90 GLN A O 1
ATOM 715 N N . ILE A 1 91 ? -12.179 -5.882 4.253 1.00 94.81 91 ILE A N 1
ATOM 716 C CA . ILE A 1 91 ? -12.750 -4.544 4.458 1.00 94.81 91 ILE A CA 1
ATOM 717 C C . ILE A 1 91 ? -13.134 -3.907 3.120 1.00 94.81 91 ILE A C 1
ATOM 719 O O . ILE A 1 91 ? -14.194 -3.295 3.020 1.00 94.81 91 ILE A O 1
ATOM 723 N N . ALA A 1 92 ? -12.285 -4.043 2.100 1.00 93.94 92 ALA A N 1
ATOM 724 C CA . ALA A 1 92 ? -12.550 -3.532 0.761 1.00 93.94 92 ALA A CA 1
ATOM 725 C C . ALA A 1 92 ? -13.784 -4.214 0.145 1.00 93.94 92 ALA A C 1
ATOM 727 O O . ALA A 1 92 ? -14.703 -3.528 -0.299 1.00 93.94 92 ALA A O 1
ATOM 728 N N . GLU A 1 93 ? -13.848 -5.546 0.217 1.00 93.44 93 GLU A N 1
ATOM 729 C CA . GLU A 1 93 ? -14.985 -6.350 -0.248 1.00 93.44 93 GLU A CA 1
ATOM 730 C C . GLU A 1 93 ? -16.278 -5.991 0.492 1.00 93.44 93 GLU A C 1
ATOM 732 O O . GLU A 1 93 ? -17.288 -5.685 -0.139 1.00 93.44 93 GLU A O 1
ATOM 737 N N . ARG A 1 94 ? -16.235 -5.932 1.829 1.00 92.19 94 ARG A N 1
ATOM 738 C CA . ARG A 1 94 ? -17.395 -5.615 2.674 1.00 92.19 94 ARG A CA 1
ATOM 739 C C . ARG A 1 94 ? -17.961 -4.224 2.405 1.00 92.19 94 ARG A C 1
ATOM 741 O O . ARG A 1 94 ? -19.162 -4.019 2.535 1.00 92.19 94 ARG A O 1
ATOM 748 N N . GLN A 1 95 ? -17.102 -3.266 2.068 1.00 90.50 95 GLN A N 1
ATOM 749 C CA . GLN A 1 95 ? -17.501 -1.886 1.787 1.00 90.50 95 GLN A CA 1
ATOM 750 C C . GLN A 1 95 ? -17.792 -1.642 0.300 1.00 90.50 95 GLN A C 1
ATOM 752 O O . GLN A 1 95 ? -18.178 -0.533 -0.064 1.00 90.50 95 GLN A O 1
ATOM 757 N N . GLY A 1 96 ? -17.608 -2.647 -0.565 1.00 90.50 96 GLY A N 1
ATOM 758 C CA . GLY A 1 96 ? -17.790 -2.506 -2.010 1.00 90.50 96 GLY A CA 1
ATOM 759 C C . GLY A 1 96 ? -16.807 -1.519 -2.650 1.00 90.50 96 GLY A C 1
ATOM 760 O O . GLY A 1 96 ? -17.125 -0.885 -3.654 1.00 90.50 96 GLY A O 1
ATOM 761 N N . VAL A 1 97 ? -15.622 -1.348 -2.057 1.00 90.81 97 VAL A N 1
ATOM 762 C CA . VAL A 1 97 ? -14.591 -0.409 -2.514 1.00 90.81 97 VAL A CA 1
ATOM 763 C C . VAL A 1 97 ? -13.418 -1.193 -3.093 1.00 90.81 97 VAL A C 1
ATOM 765 O O . VAL A 1 97 ? -12.995 -2.199 -2.534 1.00 90.81 97 VAL A O 1
ATOM 768 N N . ALA A 1 98 ? -12.834 -0.718 -4.195 1.00 92.94 98 ALA A N 1
ATOM 769 C CA . ALA A 1 98 ? -11.627 -1.333 -4.739 1.00 92.94 98 ALA A CA 1
ATOM 770 C C . ALA A 1 98 ? -10.477 -1.307 -3.714 1.00 92.94 98 ALA A C 1
ATOM 772 O O . ALA A 1 98 ? -10.244 -0.300 -3.040 1.00 92.94 98 ALA A O 1
ATOM 773 N N . TYR A 1 99 ? -9.700 -2.390 -3.633 1.00 94.62 99 TYR A N 1
ATOM 774 C CA . TYR A 1 99 ? -8.580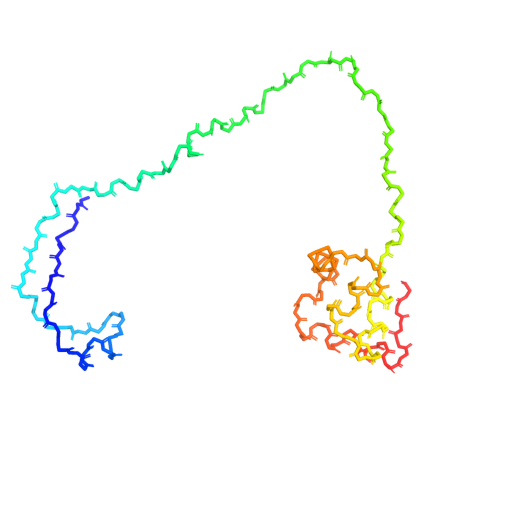 -2.494 -2.687 1.00 94.62 99 TYR A CA 1
ATOM 775 C C . TYR A 1 99 ? -7.561 -1.347 -2.833 1.00 94.62 99 TYR A C 1
ATOM 777 O O . TYR A 1 99 ? -7.046 -0.823 -1.843 1.00 94.62 99 TYR A O 1
ATOM 785 N N . SER A 1 100 ? -7.311 -0.898 -4.066 1.00 93.94 100 SER A N 1
ATOM 786 C CA . SER A 1 100 ? -6.455 0.256 -4.366 1.00 93.94 100 SER A CA 1
ATOM 787 C C . SER A 1 100 ? -7.006 1.560 -3.779 1.00 93.94 100 SER A C 1
ATOM 789 O O . SER A 1 100 ? -6.251 2.348 -3.205 1.00 93.94 100 SER A O 1
ATOM 791 N N . THR A 1 101 ? -8.321 1.769 -3.853 1.00 92.88 101 THR A N 1
ATOM 792 C CA . THR A 1 101 ? -9.011 2.920 -3.260 1.00 92.88 101 THR A CA 1
ATOM 793 C C . THR A 1 101 ? -8.917 2.893 -1.737 1.00 92.88 101 THR A C 1
ATOM 795 O O . THR A 1 101 ? -8.573 3.912 -1.136 1.00 92.88 101 THR A O 1
ATOM 798 N N . LEU A 1 102 ? -9.111 1.725 -1.112 1.00 94.44 102 LEU A N 1
ATOM 799 C CA . LEU A 1 102 ? -8.894 1.553 0.326 1.00 94.44 102 LEU A CA 1
ATOM 800 C C . LEU A 1 102 ? -7.453 1.909 0.719 1.00 94.44 102 LEU A C 1
ATOM 802 O O . LEU A 1 102 ? -7.236 2.666 1.663 1.00 94.44 102 LEU A O 1
ATOM 806 N N . CYS A 1 103 ? -6.462 1.421 -0.030 1.00 93.88 103 CYS A N 1
ATOM 807 C CA . CYS A 1 103 ? -5.058 1.767 0.197 1.00 93.88 103 CYS A CA 1
ATOM 808 C C . CYS A 1 103 ? -4.807 3.280 0.084 1.00 93.88 103 CYS A C 1
ATOM 810 O O . CYS A 1 103 ? -4.025 3.833 0.860 1.00 93.88 103 CYS A O 1
ATOM 812 N N . GLY A 1 104 ? -5.488 3.958 -0.844 1.00 94.00 104 GLY A N 1
ATOM 813 C CA . GLY A 1 104 ? -5.466 5.414 -0.970 1.00 94.00 104 GLY A CA 1
ATOM 814 C C . GLY A 1 104 ? -5.989 6.121 0.283 1.00 94.00 104 GLY A C 1
ATOM 815 O O . GLY A 1 104 ? -5.341 7.044 0.780 1.00 94.00 104 GLY A O 1
ATOM 816 N N . TYR A 1 105 ? -7.105 5.654 0.846 1.00 92.75 105 TYR A N 1
ATOM 817 C CA . TYR A 1 105 ? -7.643 6.184 2.103 1.00 92.75 105 TYR A CA 1
ATOM 818 C C . TYR A 1 105 ? -6.693 5.962 3.282 1.00 92.75 105 TYR A C 1
ATOM 820 O O . TYR A 1 105 ? -6.380 6.907 4.003 1.00 92.75 105 TYR A O 1
ATOM 828 N N . VAL A 1 106 ? -6.146 4.752 3.421 1.00 93.56 106 VAL A N 1
ATOM 829 C CA . VAL A 1 106 ? -5.181 4.403 4.477 1.00 93.56 106 VAL A CA 1
ATOM 830 C C . VAL A 1 106 ? -3.936 5.296 4.418 1.00 93.56 106 VAL A C 1
ATOM 832 O O . VAL A 1 106 ? -3.474 5.773 5.456 1.00 93.56 106 VAL A O 1
ATOM 835 N N . ARG A 1 107 ? -3.414 5.579 3.215 1.00 93.12 107 ARG A N 1
ATOM 836 C CA . ARG A 1 107 ? -2.307 6.532 3.022 1.00 93.12 107 ARG A CA 1
ATOM 837 C C . ARG A 1 107 ? -2.700 7.948 3.425 1.00 93.12 107 ARG A C 1
ATOM 839 O O . ARG A 1 107 ? -1.956 8.584 4.163 1.00 93.12 107 ARG A O 1
ATOM 846 N N . LYS A 1 108 ? -3.873 8.423 2.995 1.00 92.00 108 LYS A N 1
ATOM 847 C CA . LYS A 1 108 ? -4.379 9.760 3.341 1.00 92.00 108 LYS A CA 1
ATOM 848 C C . LYS A 1 108 ? -4.545 9.949 4.854 1.00 92.00 108 LYS A C 1
ATOM 850 O O . LYS A 1 108 ? -4.364 11.053 5.347 1.00 92.00 108 LYS A O 1
ATOM 855 N N . TRP A 1 109 ? -4.851 8.883 5.591 1.00 92.56 109 TRP A N 1
ATOM 856 C CA . TRP A 1 109 ? -4.963 8.911 7.054 1.00 92.56 109 TRP A CA 1
ATOM 857 C C . TRP A 1 109 ? -3.641 8.706 7.803 1.00 92.56 109 TRP A C 1
ATOM 859 O O . TRP A 1 109 ? -3.657 8.675 9.032 1.00 92.56 109 TRP A O 1
ATOM 869 N N . GLY A 1 110 ? -2.516 8.527 7.102 1.00 92.69 110 GLY A N 1
ATOM 870 C CA . GLY A 1 110 ? -1.211 8.280 7.727 1.00 92.69 110 GLY A CA 1
ATOM 871 C C . GLY A 1 110 ? -1.061 6.886 8.352 1.00 92.69 110 GLY A C 1
ATOM 872 O O . GLY A 1 110 ? -0.170 6.671 9.172 1.00 92.69 110 GLY A O 1
ATOM 873 N N . LEU A 1 111 ? -1.916 5.931 7.967 1.00 92.88 111 LEU A N 1
ATOM 874 C CA . LEU A 1 111 ? -1.961 4.558 8.493 1.00 92.88 111 LEU A CA 1
ATOM 875 C C . LEU A 1 111 ? -1.285 3.540 7.555 1.00 92.88 111 LEU A C 1
ATOM 877 O O . LEU A 1 111 ? -1.491 2.332 7.666 1.00 92.88 111 LEU A O 1
ATOM 881 N N . SER A 1 112 ? -0.491 4.010 6.589 1.00 87.62 112 SER A N 1
ATOM 882 C CA . SER A 1 112 ? 0.246 3.136 5.669 1.00 87.62 112 SER A CA 1
ATOM 883 C C . SER A 1 112 ? 1.311 2.303 6.384 1.00 87.62 112 SER A C 1
ATOM 885 O O . SER A 1 112 ? 1.576 1.178 5.963 1.00 87.62 112 SER A O 1
ATOM 887 N N . ASN A 1 113 ? 1.889 2.833 7.466 1.00 91.62 113 ASN A N 1
ATOM 888 C CA . ASN A 1 113 ? 2.834 2.123 8.319 1.00 91.62 113 ASN A CA 1
ATOM 889 C C . ASN A 1 113 ? 2.087 1.232 9.327 1.00 91.62 113 ASN A C 1
ATOM 891 O O . ASN A 1 113 ? 1.182 1.693 10.026 1.00 91.62 113 ASN A O 1
ATOM 895 N N . ARG A 1 114 ? 2.518 -0.031 9.442 1.00 88.31 114 ARG A N 1
ATOM 896 C CA . ARG A 1 114 ? 1.968 -1.022 10.378 1.00 88.31 114 ARG A CA 1
ATOM 897 C C . ARG A 1 114 ? 2.003 -0.544 11.834 1.00 88.31 114 ARG A C 1
ATOM 899 O O . ARG A 1 114 ? 1.059 -0.821 12.563 1.00 88.31 114 ARG A O 1
ATOM 906 N N . ILE A 1 115 ? 3.039 0.200 12.234 1.00 90.56 115 ILE A N 1
ATOM 907 C CA . ILE A 1 115 ? 3.192 0.725 13.604 1.00 90.56 115 ILE A CA 1
ATOM 908 C C . ILE A 1 115 ? 2.116 1.774 13.906 1.00 90.56 115 ILE A C 1
ATOM 910 O O . ILE A 1 115 ? 1.445 1.718 14.936 1.00 90.56 115 ILE A O 1
ATOM 914 N N . HIS A 1 116 ? 1.908 2.716 12.984 1.00 90.62 116 HIS A N 1
ATOM 915 C CA . HIS A 1 116 ? 0.894 3.760 13.148 1.00 90.62 116 HIS A CA 1
ATOM 916 C C . HIS A 1 116 ? -0.513 3.161 13.166 1.00 90.62 116 HIS A C 1
ATOM 918 O O . HIS A 1 116 ? -1.359 3.569 13.960 1.00 90.62 116 HIS A O 1
ATOM 924 N N . GLU A 1 117 ? -0.748 2.147 12.332 1.00 90.12 117 GLU A N 1
ATOM 925 C CA . GLU A 1 117 ? -1.999 1.400 12.332 1.00 90.12 117 GLU A CA 1
ATOM 926 C C . GLU A 1 117 ? -2.231 0.668 13.661 1.00 90.12 117 GLU A C 1
ATOM 928 O O . GLU A 1 117 ? -3.312 0.792 14.234 1.00 90.12 117 GLU A O 1
ATOM 933 N N . SER A 1 118 ? -1.230 -0.033 14.205 1.00 89.38 118 SER A N 1
ATOM 934 C CA . SER A 1 118 ? -1.367 -0.723 15.495 1.00 89.38 118 SER A CA 1
ATOM 935 C C . SER A 1 118 ? -1.599 0.231 16.661 1.00 89.38 118 SER A C 1
ATOM 937 O O . SER A 1 118 ? -2.416 -0.062 17.536 1.00 89.38 118 SER A O 1
ATOM 939 N N . MET A 1 119 ? -0.940 1.392 16.662 1.00 90.19 119 MET A N 1
ATOM 940 C CA . MET A 1 119 ? -1.185 2.429 17.665 1.00 90.19 119 MET A CA 1
ATOM 941 C C . MET A 1 119 ? -2.613 2.973 17.566 1.00 90.19 119 MET A C 1
ATOM 943 O O . MET A 1 119 ? -3.300 3.065 18.580 1.00 90.19 119 MET A O 1
ATOM 947 N N . ALA A 1 120 ? -3.092 3.269 16.354 1.00 89.00 120 ALA A N 1
ATOM 948 C CA . ALA A 1 120 ? -4.450 3.763 16.136 1.00 89.00 120 ALA A CA 1
ATOM 949 C C . ALA A 1 120 ? -5.525 2.739 16.542 1.00 89.00 120 ALA A C 1
ATOM 951 O O . ALA A 1 120 ? -6.509 3.107 17.178 1.00 89.00 120 ALA A O 1
ATOM 952 N N . MET A 1 121 ? -5.323 1.450 16.244 1.00 90.44 121 MET A N 1
ATOM 953 C CA . MET A 1 121 ? -6.210 0.375 16.712 1.00 90.44 121 MET A CA 1
ATOM 954 C C . MET A 1 121 ? -6.223 0.268 18.242 1.00 90.44 121 MET A C 1
ATOM 956 O O . MET A 1 121 ? -7.280 0.085 18.843 1.00 90.44 121 MET A O 1
ATOM 960 N N . SER A 1 122 ? -5.058 0.410 18.881 1.00 88.88 122 SER A N 1
ATOM 961 C CA . SER A 1 122 ? -4.929 0.324 20.341 1.00 88.88 122 SER A CA 1
ATOM 962 C C . SER A 1 122 ? -5.648 1.469 21.056 1.00 88.88 122 SER A C 1
ATOM 964 O O . SER A 1 122 ? -6.272 1.230 22.086 1.00 88.88 122 SER A O 1
ATOM 966 N N . LYS A 1 123 ? -5.614 2.687 20.496 1.00 88.31 123 LYS A N 1
ATOM 967 C CA . LYS A 1 123 ? -6.366 3.843 21.014 1.00 88.31 123 LYS A CA 1
ATOM 968 C C . LYS A 1 123 ? -7.877 3.600 20.991 1.00 88.31 123 LYS A C 1
ATOM 970 O O . LYS A 1 123 ? -8.536 3.750 22.014 1.00 88.31 123 LYS A O 1
ATOM 975 N N . ILE A 1 124 ? -8.406 3.092 19.873 1.00 87.00 124 ILE A N 1
ATOM 976 C CA . ILE A 1 124 ? -9.834 2.744 19.779 1.00 87.00 124 ILE A CA 1
ATOM 977 C C . ILE A 1 124 ? -10.210 1.632 20.761 1.00 87.00 124 ILE A C 1
ATOM 979 O O . ILE A 1 124 ? -11.246 1.722 21.411 1.00 87.00 124 ILE A O 1
ATOM 983 N N . LYS A 1 125 ? -9.366 0.604 20.920 1.00 85.62 125 LYS A N 1
ATOM 984 C CA . LYS A 1 125 ? -9.619 -0.484 21.878 1.00 85.62 125 LYS A CA 1
ATOM 985 C C . LYS A 1 125 ? -9.675 0.005 23.333 1.00 85.62 125 LYS A C 1
ATOM 987 O O . LYS A 1 125 ? -10.367 -0.602 24.141 1.00 85.62 125 LYS A O 1
ATOM 992 N N . LYS A 1 126 ? -8.971 1.094 23.658 1.00 84.00 126 LYS A N 1
ATOM 993 C CA . LYS A 1 126 ? -9.008 1.754 24.972 1.00 84.00 126 LYS A CA 1
ATOM 994 C C . LYS A 1 126 ? -10.201 2.704 25.158 1.00 84.00 126 LYS A C 1
ATOM 996 O O . LYS A 1 126 ? -10.369 3.223 26.252 1.00 84.00 126 LYS A O 1
ATOM 1001 N N . GLY A 1 127 ? -11.025 2.917 24.129 1.00 78.06 127 GLY A N 1
ATOM 1002 C CA . GLY A 1 127 ? -12.169 3.834 24.178 1.00 78.06 127 GLY A CA 1
ATOM 1003 C C . GLY A 1 127 ? -11.819 5.303 23.914 1.00 78.06 127 GLY A C 1
ATOM 1004 O O . GLY A 1 127 ? -12.694 6.156 23.994 1.00 78.06 127 GLY A O 1
ATOM 1005 N N . GLU A 1 128 ? -10.572 5.609 23.549 1.00 69.56 128 GLU A N 1
ATOM 1006 C CA . GLU A 1 128 ? -10.125 6.957 23.181 1.00 69.56 128 GLU A CA 1
ATOM 1007 C C . GLU A 1 128 ? -10.395 7.191 21.686 1.00 69.56 128 GLU A C 1
ATOM 1009 O O . GLU A 1 128 ? -9.498 7.086 20.843 1.00 69.56 128 GLU A O 1
ATOM 1014 N N . ALA A 1 129 ? -11.655 7.418 21.318 1.00 58.97 129 ALA A N 1
ATOM 1015 C CA . ALA A 1 129 ? -12.006 7.813 19.958 1.00 58.97 129 ALA A CA 1
ATOM 1016 C C . ALA A 1 129 ? -12.127 9.343 19.889 1.00 58.97 129 ALA A C 1
ATOM 1018 O O . ALA A 1 129 ? -13.119 9.896 20.351 1.00 58.97 129 ALA A O 1
ATOM 1019 N N . GLU A 1 130 ? -11.110 10.007 19.328 1.00 56.25 130 GLU A N 1
ATOM 1020 C CA . GLU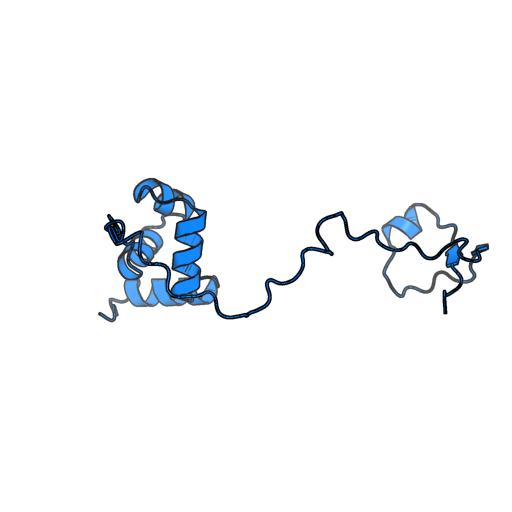 A 1 130 ? -11.211 11.405 18.883 1.00 56.25 130 GLU A CA 1
ATOM 1021 C C . GLU A 1 130 ? -12.262 11.510 17.764 1.00 56.25 130 GLU A C 1
ATOM 1023 O O . GLU A 1 130 ? -12.215 10.743 16.792 1.00 56.25 130 GLU A O 1
ATOM 1028 N N . GLU A 1 131 ? -13.208 12.428 17.964 1.00 41.16 131 GLU A N 1
ATOM 1029 C CA . GLU A 1 131 ? -14.290 12.823 17.052 1.00 41.16 131 GLU A CA 1
ATOM 1030 C C . GLU A 1 131 ? -13.764 13.577 15.818 1.00 41.16 131 GLU A C 1
ATOM 1032 O O . GLU A 1 131 ? -12.848 14.421 15.970 1.00 41.16 131 GLU A O 1
#

Secondary structure (DSSP, 8-state):
-PPPEEE----HHHHHT--TT----S-SEEEPPSS-------TTTT-PPPP------------------TT---HHHHHHHHHTT--HHHHHHHHT--HHHHHHHHHHTT--SHHHHHHHHHHHHTT----